Protein AF-A0A968HYS6-F1 (afdb_monomer_lite)

Foldseek 3Di:
DDDDPPDDPDPPPPCVVVVLVVLVVLLCVVVVQQPPHPDCPDPQVVLLVVVVVVDPSLLLLLLLLVLVVVQVVPPPRDHRPVSSVSSVVVSVCCVPVVDDRPDDQVSSCVRRVDRSCVSVVVVCVVDVPPVVPPPDDDD

Radius of gyration: 18.61 Å; chains: 1; bounding box: 41×67×39 Å

Structure (mmCIF, N/CA/C/O backbone):
data_AF-A0A968HYS6-F1
#
_entry.id   AF-A0A968HYS6-F1
#
loop_
_atom_site.group_PDB
_atom_site.id
_atom_site.type_symbol
_atom_site.label_atom_id
_atom_site.label_alt_id
_atom_site.label_comp_id
_atom_site.label_asym_id
_atom_site.label_entity_id
_atom_site.label_seq_id
_atom_site.pdbx_PDB_ins_code
_atom_site.Cartn_x
_atom_site.Cartn_y
_atom_site.Cartn_z
_atom_site.occupancy
_atom_site.B_iso_or_equiv
_atom_site.auth_seq_id
_atom_site.auth_comp_id
_atom_site.auth_asym_id
_atom_site.auth_atom_id
_atom_site.pdbx_PDB_model_num
ATOM 1 N N . MET A 1 1 ? -14.813 -53.932 -24.085 1.00 43.41 1 MET A N 1
ATOM 2 C CA . MET A 1 1 ? -14.598 -52.997 -22.961 1.00 43.41 1 MET A CA 1
ATOM 3 C C . MET A 1 1 ? -13.264 -52.296 -23.169 1.00 43.41 1 MET A C 1
ATOM 5 O O . MET A 1 1 ? -12.240 -52.932 -22.990 1.00 43.41 1 MET A O 1
ATOM 9 N N . MET A 1 2 ? -13.272 -51.027 -23.575 1.00 37.12 2 MET A N 1
ATOM 10 C CA . MET A 1 2 ? -12.153 -50.103 -23.364 1.00 37.12 2 MET A CA 1
ATOM 11 C C . MET A 1 2 ? -12.762 -48.716 -23.158 1.00 37.12 2 MET A C 1
ATOM 13 O O . MET A 1 2 ? -13.291 -48.123 -24.092 1.00 37.12 2 MET A O 1
ATOM 17 N N . LEU A 1 3 ? -12.774 -48.254 -21.909 1.00 42.25 3 LEU A N 1
ATOM 18 C CA . LEU A 1 3 ? -13.131 -46.883 -21.560 1.00 42.25 3 LEU A CA 1
ATOM 19 C C . LEU A 1 3 ? -11.896 -46.023 -21.827 1.00 42.25 3 LEU A C 1
ATOM 21 O O . LEU A 1 3 ? -10.917 -46.096 -21.087 1.00 42.25 3 LEU A O 1
ATOM 25 N N . GLN A 1 4 ? -11.928 -45.239 -22.902 1.00 44.19 4 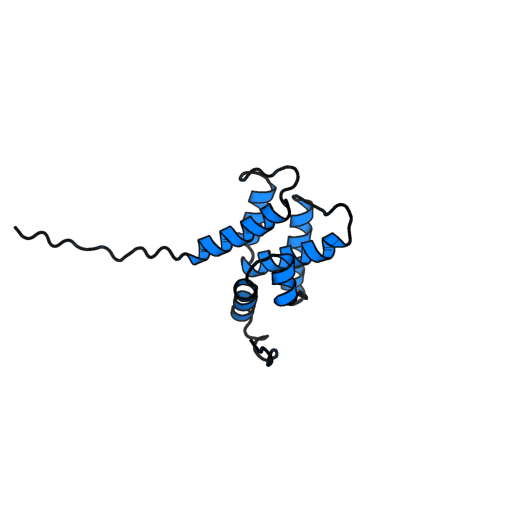GLN A N 1
ATOM 26 C CA . GLN A 1 4 ? -10.987 -44.139 -23.076 1.00 44.19 4 GLN A CA 1
ATOM 27 C C . GLN A 1 4 ? -11.3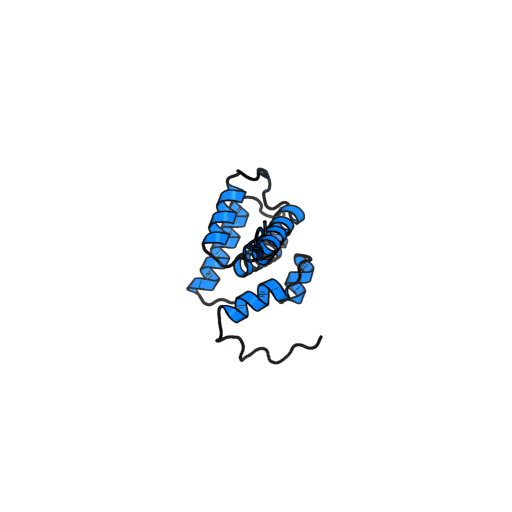61 -43.052 -22.068 1.00 44.19 4 GLN A C 1
ATOM 29 O O . GLN A 1 4 ? -12.370 -42.366 -22.213 1.00 44.19 4 GLN A O 1
ATOM 34 N N . ILE A 1 5 ? -10.562 -42.933 -21.013 1.00 49.09 5 ILE A N 1
ATOM 35 C CA . ILE A 1 5 ? -10.631 -41.815 -20.078 1.00 49.09 5 ILE A CA 1
ATOM 36 C C . ILE A 1 5 ? -10.102 -40.593 -20.836 1.00 49.09 5 ILE A C 1
ATOM 38 O O . ILE A 1 5 ? -8.895 -40.450 -21.025 1.00 49.09 5 ILE A O 1
ATOM 42 N N . GLN A 1 6 ? -11.004 -39.727 -21.306 1.00 47.50 6 GLN A N 1
ATOM 43 C CA . GLN A 1 6 ? -10.638 -38.361 -21.674 1.00 47.50 6 GLN A CA 1
ATOM 44 C C . GLN A 1 6 ? -10.213 -37.639 -20.393 1.00 47.50 6 GLN A C 1
ATOM 46 O O . GLN A 1 6 ? -11.045 -37.244 -19.579 1.00 47.50 6 GLN A O 1
ATOM 51 N N . LEU A 1 7 ? -8.906 -37.493 -20.200 1.00 45.47 7 LEU A N 1
ATOM 52 C CA . LEU A 1 7 ? -8.347 -36.563 -19.229 1.00 45.47 7 LEU A CA 1
ATOM 53 C C . LEU A 1 7 ? -8.607 -35.144 -19.751 1.00 45.47 7 LEU A C 1
ATOM 55 O O . LEU A 1 7 ? -8.025 -34.729 -20.753 1.00 45.47 7 LEU A O 1
ATOM 59 N N . SER A 1 8 ? -9.526 -34.426 -19.104 1.00 48.88 8 SER A N 1
ATOM 60 C CA . SER A 1 8 ? -9.736 -32.989 -19.309 1.00 48.88 8 SER A CA 1
ATOM 61 C C . SER A 1 8 ? -8.422 -32.224 -19.098 1.00 48.88 8 SER A C 1
ATOM 63 O O . SER A 1 8 ? -7.632 -32.620 -18.235 1.00 48.88 8 SER A O 1
ATOM 65 N N . PRO A 1 9 ? -8.166 -31.134 -19.848 1.00 56.09 9 PRO A N 1
ATOM 66 C CA . PRO A 1 9 ? -6.942 -30.362 -19.693 1.00 56.09 9 PRO A CA 1
ATOM 67 C C . PRO A 1 9 ? -6.882 -29.819 -18.266 1.00 56.09 9 PRO A C 1
ATOM 69 O O . PRO A 1 9 ? -7.875 -29.313 -17.741 1.00 56.09 9 PRO A O 1
ATOM 72 N N . SER A 1 10 ? -5.724 -29.979 -17.629 1.00 50.72 10 SER A N 1
ATOM 73 C CA . SER A 1 10 ? -5.458 -29.500 -16.279 1.00 50.72 10 SER A CA 1
ATOM 74 C C . SER A 1 10 ? -5.897 -28.046 -16.148 1.00 50.72 10 SER A C 1
ATOM 76 O O . SER A 1 10 ? -5.363 -27.168 -16.823 1.00 50.72 10 SER A O 1
ATOM 78 N N . MET A 1 11 ? -6.858 -27.793 -15.264 1.00 47.88 11 MET A N 1
ATOM 79 C CA . MET A 1 11 ? -7.175 -26.458 -14.783 1.00 47.88 11 MET A CA 1
ATOM 80 C C . MET A 1 11 ? -5.989 -26.011 -13.921 1.00 47.88 11 MET A C 1
ATOM 82 O O . MET A 1 11 ? -6.000 -26.165 -12.702 1.00 47.88 11 MET A O 1
ATOM 86 N N . THR A 1 12 ? -4.905 -25.566 -14.558 1.00 56.59 12 THR A N 1
ATOM 87 C CA . THR A 1 12 ? -3.822 -24.841 -13.894 1.00 56.59 12 THR A CA 1
ATOM 88 C C . THR A 1 12 ? -4.441 -23.559 -13.368 1.00 56.59 12 THR A C 1
ATOM 90 O O . THR A 1 12 ? -4.639 -22.601 -14.106 1.00 56.59 12 THR A O 1
ATOM 93 N N . ILE A 1 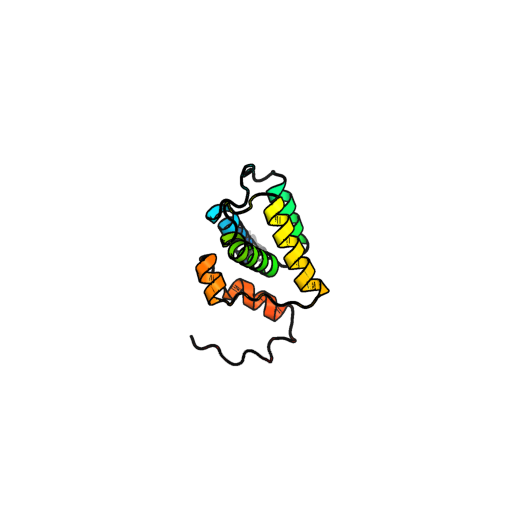13 ? -4.849 -23.584 -12.101 1.00 60.06 13 ILE A N 1
ATOM 94 C CA . ILE A 1 13 ? -5.212 -22.378 -11.370 1.00 60.06 13 ILE A CA 1
ATOM 95 C C . ILE A 1 13 ? -3.924 -21.569 -11.308 1.00 60.06 13 ILE A C 1
ATOM 97 O O . ILE A 1 13 ? -2.996 -21.963 -10.601 1.00 60.06 13 ILE A O 1
ATOM 101 N N . ASP A 1 14 ? -3.847 -20.485 -12.074 1.00 61.97 14 ASP A N 1
ATOM 102 C CA . ASP A 1 14 ? -2.729 -19.559 -11.971 1.00 61.97 14 ASP A CA 1
ATOM 103 C C . ASP A 1 14 ? -2.628 -19.122 -10.502 1.00 61.97 14 ASP A C 1
ATOM 105 O O . ASP A 1 14 ? -3.579 -18.545 -9.970 1.00 61.97 14 ASP A O 1
ATOM 109 N N . PRO A 1 15 ? -1.521 -19.406 -9.791 1.00 71.75 15 PRO A N 1
ATOM 110 C CA . PRO A 1 15 ? -1.401 -19.057 -8.375 1.00 71.75 15 PRO A CA 1
ATOM 111 C C . PRO A 1 15 ? -1.212 -17.546 -8.186 1.00 71.75 15 PRO A C 1
ATOM 113 O O . PRO A 1 15 ? -1.320 -17.023 -7.078 1.00 71.75 15 PRO A O 1
ATOM 116 N N . TRP A 1 16 ? -0.934 -16.834 -9.276 1.00 68.94 16 TRP A N 1
ATOM 117 C CA . TRP A 1 16 ? -0.572 -15.427 -9.290 1.00 68.94 16 TRP A CA 1
ATOM 118 C C . TRP A 1 16 ? -1.625 -14.498 -8.659 1.00 68.94 16 TRP A C 1
ATOM 120 O O . TRP A 1 16 ? -1.264 -13.711 -7.777 1.00 68.94 16 TRP A O 1
ATOM 130 N N . PRO A 1 17 ? -2.933 -14.608 -8.975 1.00 73.44 17 PRO A N 1
ATOM 131 C CA . PRO A 1 17 ? -3.957 -13.793 -8.327 1.00 73.44 17 PRO A CA 1
ATOM 132 C C . PRO A 1 17 ? -4.078 -14.084 -6.826 1.00 73.44 17 PRO A C 1
ATOM 134 O O . PRO A 1 17 ? -4.421 -13.185 -6.059 1.00 73.44 17 PRO A O 1
ATOM 137 N N . LEU A 1 18 ? -3.775 -15.305 -6.380 1.00 78.31 18 LEU A N 1
ATOM 138 C CA . LEU A 1 18 ? -3.812 -15.660 -4.959 1.00 78.31 18 LEU A CA 1
ATOM 139 C C . LEU A 1 18 ? -2.620 -15.058 -4.208 1.00 78.31 18 LEU A C 1
ATOM 141 O O . LEU A 1 18 ? -2.802 -14.488 -3.134 1.00 78.31 18 LEU A O 1
ATOM 145 N N . ILE A 1 19 ? -1.419 -15.113 -4.790 1.00 79.75 19 ILE A N 1
ATOM 146 C CA . ILE A 1 19 ? -0.201 -14.542 -4.195 1.00 79.75 19 ILE A CA 1
ATOM 147 C C . ILE A 1 19 ? -0.358 -13.032 -3.988 1.00 79.75 19 ILE A C 1
ATOM 149 O O . ILE A 1 19 ? -0.125 -12.532 -2.888 1.00 79.75 19 ILE A O 1
ATOM 153 N N . LEU A 1 20 ? -0.822 -12.306 -5.009 1.00 75.75 20 LEU A N 1
ATOM 154 C CA . LEU A 1 20 ? -1.030 -10.857 -4.906 1.00 75.75 20 LEU A CA 1
ATOM 155 C C . LEU A 1 20 ? -2.102 -10.493 -3.868 1.00 75.75 20 LEU A C 1
ATOM 157 O O . LEU A 1 20 ? -1.985 -9.495 -3.163 1.00 75.75 20 LEU A O 1
ATOM 161 N N . GLN A 1 21 ? -3.147 -11.312 -3.735 1.00 82.50 21 GLN A N 1
ATOM 162 C CA . GLN A 1 21 ? -4.164 -11.097 -2.704 1.00 82.50 21 GLN A CA 1
ATOM 163 C C . GLN A 1 21 ? -3.592 -11.289 -1.292 1.00 82.50 21 GLN A C 1
ATOM 165 O O . GLN A 1 21 ? -3.900 -10.507 -0.391 1.00 82.50 21 GLN A O 1
ATOM 170 N N . GLN A 1 22 ? -2.744 -12.302 -1.097 1.00 86.75 22 GLN A N 1
ATOM 171 C CA . GLN A 1 22 ? -2.100 -12.566 0.192 1.00 86.75 22 GLN A CA 1
ATOM 172 C C . GLN A 1 22 ? -1.122 -11.462 0.595 1.00 86.75 22 GLN A C 1
ATOM 174 O O . GLN A 1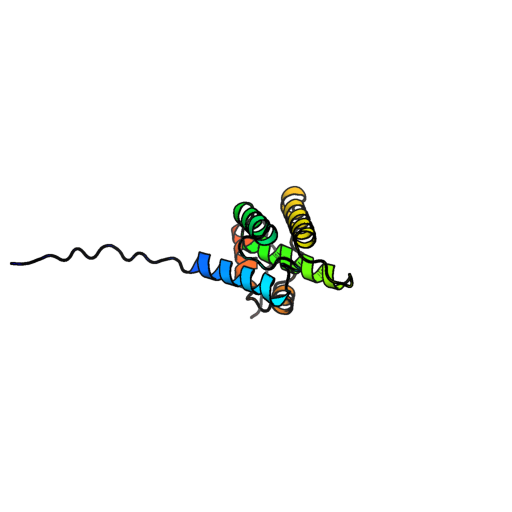 22 ? -1.076 -11.085 1.761 1.00 86.75 22 GLN A O 1
ATOM 179 N N . ARG A 1 23 ? -0.388 -10.890 -0.362 1.00 90.56 23 ARG A N 1
ATOM 180 C CA . ARG A 1 23 ? 0.519 -9.757 -0.117 1.00 90.56 23 ARG A CA 1
ATOM 181 C C . ARG A 1 23 ? -0.221 -8.527 0.397 1.00 90.56 23 ARG A C 1
ATOM 183 O O . ARG A 1 23 ? 0.148 -7.957 1.421 1.00 90.56 23 ARG A O 1
ATOM 190 N N . LEU A 1 24 ? -1.320 -8.167 -0.260 1.00 87.44 24 LEU A N 1
ATOM 191 C CA . LEU A 1 24 ? -2.151 -7.051 0.178 1.00 87.44 24 LEU A CA 1
ATOM 192 C C . LEU A 1 24 ? -2.774 -7.316 1.554 1.00 87.44 24 LEU A C 1
ATOM 194 O O . LEU A 1 24 ? -2.824 -6.425 2.403 1.00 87.44 24 LEU A O 1
ATOM 198 N N . ARG A 1 25 ? -3.214 -8.556 1.798 1.00 88.94 25 ARG A N 1
ATOM 199 C CA . ARG A 1 25 ? -3.717 -8.966 3.110 1.00 88.94 25 ARG A CA 1
ATOM 200 C C . ARG A 1 25 ? -2.644 -8.826 4.189 1.00 88.94 25 ARG A C 1
ATOM 202 O O . ARG A 1 25 ? -2.931 -8.264 5.241 1.00 88.94 25 ARG A O 1
ATOM 209 N N . HIS A 1 26 ? -1.421 -9.266 3.899 1.00 90.75 26 HIS A N 1
ATOM 210 C CA . HIS A 1 26 ? -0.279 -9.128 4.795 1.00 90.75 26 HIS A CA 1
ATOM 211 C C . HIS A 1 26 ? -0.027 -7.663 5.170 1.00 90.75 26 HIS A C 1
ATOM 213 O O . HIS A 1 26 ? 0.108 -7.366 6.350 1.00 90.75 26 HIS A O 1
ATOM 219 N N . LEU A 1 27 ? -0.051 -6.730 4.211 1.00 90.06 27 LEU A N 1
ATOM 220 C CA . LEU A 1 27 ? 0.087 -5.295 4.504 1.00 90.06 27 LEU A CA 1
ATOM 221 C C . LEU A 1 27 ? -0.995 -4.784 5.459 1.00 90.06 27 LEU A C 1
ATOM 223 O O . LEU A 1 27 ? -0.698 -4.087 6.431 1.00 90.06 27 LEU A O 1
ATOM 227 N N . VAL A 1 28 ? -2.253 -5.135 5.185 1.00 89.81 28 VAL A N 1
ATOM 228 C CA . VAL A 1 28 ? -3.394 -4.716 6.008 1.00 89.81 28 VAL A CA 1
ATOM 229 C C . VAL A 1 28 ? -3.275 -5.248 7.433 1.00 89.81 28 VAL A C 1
ATOM 231 O O . VAL A 1 28 ? -3.537 -4.499 8.377 1.00 89.81 28 VAL A O 1
ATOM 234 N N . ASP A 1 29 ? -2.872 -6.507 7.588 1.00 90.44 29 ASP A N 1
ATOM 235 C CA . ASP A 1 29 ? -2.768 -7.170 8.887 1.00 90.44 29 ASP A CA 1
ATOM 236 C C . ASP A 1 29 ? -1.535 -6.697 9.677 1.00 90.44 29 ASP A C 1
ATOM 238 O O . ASP A 1 29 ? -1.679 -6.308 10.837 1.00 90.44 29 ASP A O 1
ATOM 242 N N . SER A 1 30 ? -0.352 -6.634 9.051 1.00 90.62 30 SER A N 1
ATOM 243 C CA . SER A 1 30 ? 0.912 -6.223 9.691 1.00 90.62 30 SER A CA 1
ATOM 244 C C . SER A 1 30 ? 0.847 -4.815 10.280 1.00 90.62 30 SER A C 1
ATOM 246 O O . SER A 1 30 ? 1.393 -4.556 11.351 1.00 90.62 30 SER A O 1
ATOM 248 N N . TYR A 1 31 ? 0.130 -3.912 9.611 1.00 89.12 31 TYR A N 1
ATOM 249 C CA . TYR A 1 31 ? -0.032 -2.524 10.046 1.00 89.12 31 TYR A CA 1
ATOM 250 C C . TYR A 1 31 ? -1.381 -2.242 10.716 1.00 89.12 31 TYR A C 1
ATOM 252 O O . TYR A 1 31 ? -1.657 -1.103 11.105 1.00 89.12 31 TYR A O 1
ATOM 260 N N . ALA A 1 32 ? -2.229 -3.266 10.872 1.00 90.00 32 ALA A N 1
ATOM 261 C CA . ALA A 1 32 ? -3.591 -3.145 11.388 1.00 90.00 32 ALA A CA 1
ATOM 262 C C . ALA A 1 32 ? -4.370 -1.986 10.724 1.00 90.00 32 ALA A C 1
ATOM 264 O O . ALA A 1 32 ? -5.062 -1.208 11.397 1.00 90.00 32 ALA A O 1
ATOM 265 N N . LEU A 1 33 ? -4.249 -1.874 9.394 1.00 89.94 33 LEU A N 1
ATOM 266 C CA . LEU A 1 33 ? -4.778 -0.762 8.592 1.00 89.94 33 LEU A CA 1
ATOM 267 C C . LEU A 1 33 ? -6.300 -0.683 8.624 1.00 89.94 33 LEU A C 1
ATOM 269 O O . LEU A 1 33 ? -6.851 0.409 8.540 1.00 89.94 33 LEU A O 1
ATOM 273 N N . ALA A 1 34 ? -6.987 -1.811 8.808 1.00 86.75 34 ALA A N 1
ATOM 274 C CA . ALA A 1 34 ? -8.441 -1.836 8.952 1.00 86.75 34 ALA A CA 1
ATOM 275 C C . ALA A 1 34 ? -8.930 -1.129 10.239 1.00 86.75 34 ALA A C 1
ATOM 277 O O . ALA A 1 34 ? -10.105 -0.772 10.360 1.00 86.75 34 ALA A O 1
ATOM 278 N N . GLY A 1 35 ? -8.027 -0.868 11.193 1.00 86.69 35 GLY A N 1
ATOM 279 C CA . GLY A 1 35 ? -8.313 -0.097 12.397 1.00 86.69 35 GLY A CA 1
ATOM 280 C C . GLY A 1 35 ? -9.423 -0.722 13.242 1.00 86.69 35 GLY A C 1
ATOM 281 O O . GLY A 1 35 ? -9.310 -1.859 13.691 1.00 86.69 35 GLY A O 1
ATOM 282 N N . LYS A 1 36 ? -10.492 0.047 13.485 1.00 80.38 36 LYS A N 1
ATOM 283 C CA . LYS A 1 36 ? -11.613 -0.352 14.354 1.00 80.38 36 LYS A CA 1
ATOM 284 C C . LYS A 1 36 ? -12.608 -1.311 13.693 1.00 80.38 36 LYS A C 1
ATOM 286 O O . LYS A 1 36 ? -13.448 -1.855 14.403 1.00 80.38 36 LYS A O 1
ATOM 291 N N . ASP A 1 37 ? -12.527 -1.519 12.379 1.00 71.94 37 ASP A N 1
ATOM 292 C CA . ASP A 1 37 ? -13.418 -2.439 11.665 1.00 71.94 37 ASP A CA 1
ATOM 293 C C . ASP A 1 37 ? -12.625 -3.459 10.831 1.00 71.94 37 ASP A C 1
ATOM 295 O O . ASP A 1 37 ? -12.541 -3.352 9.608 1.00 71.94 37 ASP A O 1
ATOM 299 N N . PRO A 1 38 ? -12.011 -4.461 11.488 1.00 74.69 38 PRO A N 1
ATOM 300 C CA . PRO A 1 38 ? -11.208 -5.488 10.826 1.00 74.69 38 PRO A CA 1
ATOM 301 C C . PRO A 1 38 ? -12.047 -6.544 10.093 1.00 74.69 38 PRO A C 1
ATOM 303 O O . PRO A 1 38 ? -11.497 -7.533 9.599 1.00 74.69 38 PRO A O 1
ATOM 306 N N . LYS A 1 39 ? -13.377 -6.393 10.052 1.00 79.38 39 LYS A N 1
ATOM 307 C CA . LYS A 1 39 ? -14.257 -7.401 9.463 1.00 79.38 39 LYS A CA 1
ATOM 308 C C . LYS A 1 39 ? -13.999 -7.508 7.958 1.00 79.38 39 LYS A C 1
ATOM 310 O O . LYS A 1 39 ? -13.961 -6.485 7.278 1.00 79.38 39 LYS A O 1
ATOM 315 N N . PRO A 1 40 ? -13.917 -8.731 7.406 1.00 70.62 40 PRO A N 1
ATOM 316 C CA . PRO A 1 40 ? -13.684 -8.937 5.975 1.00 70.62 40 PRO A CA 1
ATOM 317 C C . PRO A 1 40 ? -14.827 -8.407 5.097 1.00 70.62 40 PRO A C 1
ATOM 319 O O . PRO A 1 40 ? -14.620 -8.132 3.924 1.00 70.62 40 PRO A O 1
ATOM 322 N N . THR A 1 41 ? -16.0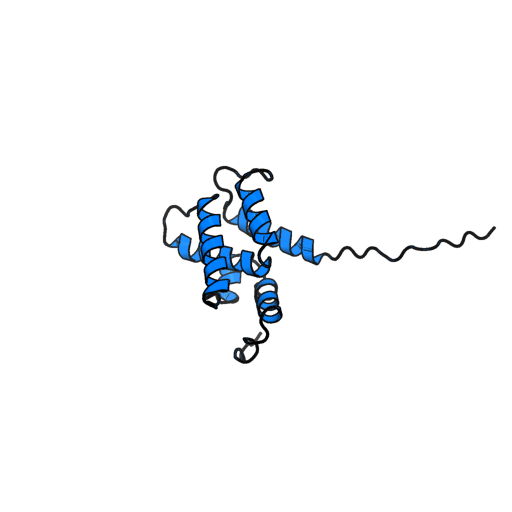23 -8.234 5.663 1.00 76.81 41 THR A N 1
ATOM 323 C CA . THR A 1 41 ? -17.194 -7.635 5.004 1.00 76.81 41 THR A CA 1
ATOM 324 C C . THR A 1 41 ? -17.423 -6.181 5.429 1.00 76.81 41 THR A C 1
ATOM 326 O O . THR A 1 41 ? -18.526 -5.657 5.284 1.00 76.81 41 THR A O 1
ATOM 329 N N . GLY A 1 42 ? -16.421 -5.550 6.043 1.00 83.56 42 GLY A N 1
ATOM 330 C CA . GLY A 1 42 ? -16.490 -4.168 6.494 1.00 83.56 42 GLY A CA 1
ATOM 331 C C . GLY A 1 42 ? -16.337 -3.165 5.342 1.00 83.56 42 GLY A C 1
ATOM 332 O O . GLY A 1 42 ? -15.891 -3.516 4.243 1.00 83.56 42 GLY A O 1
ATOM 333 N N . PRO A 1 43 ? -16.637 -1.881 5.593 1.00 87.25 43 PRO A N 1
ATOM 334 C CA . PRO A 1 43 ? -16.509 -0.821 4.601 1.00 87.25 43 PRO A CA 1
ATOM 335 C C . PRO A 1 43 ? -15.053 -0.635 4.146 1.00 87.25 43 PRO A C 1
ATOM 337 O O . PRO A 1 43 ? -14.816 -0.269 2.998 1.00 87.25 43 PRO A O 1
ATOM 340 N N . PHE A 1 44 ? -14.074 -0.933 5.012 1.00 89.50 44 PHE A N 1
ATOM 341 C CA . PHE A 1 44 ? -12.653 -0.923 4.655 1.00 89.50 44 PHE A CA 1
ATOM 342 C C . PHE A 1 44 ? -12.336 -1.960 3.573 1.00 89.50 44 PHE A C 1
ATOM 344 O O . PHE A 1 44 ? -11.787 -1.608 2.532 1.00 89.50 44 PHE A O 1
ATOM 351 N N . SER A 1 45 ? -12.716 -3.222 3.790 1.00 86.88 45 SER A N 1
ATOM 352 C CA . SER A 1 45 ? -12.463 -4.307 2.838 1.00 86.88 45 SER A CA 1
ATOM 353 C C . SER A 1 45 ? -13.148 -4.058 1.499 1.00 86.88 45 SER A C 1
ATOM 355 O O . SER A 1 45 ? -12.499 -4.185 0.465 1.00 86.88 45 SER A O 1
ATOM 357 N N . HIS A 1 46 ? -14.402 -3.595 1.512 1.00 89.50 46 HIS A N 1
ATOM 358 C CA . HIS A 1 46 ? -15.121 -3.236 0.287 1.00 89.50 46 HIS A CA 1
ATOM 359 C C . HIS A 1 46 ? -14.441 -2.082 -0.471 1.00 89.50 46 HIS A C 1
ATOM 361 O O . HIS A 1 46 ? -14.339 -2.097 -1.698 1.00 89.50 46 HIS A O 1
ATOM 367 N N . ARG A 1 47 ? -13.938 -1.063 0.242 1.00 90.31 47 ARG A N 1
ATOM 368 C CA . ARG A 1 47 ? -13.232 0.056 -0.398 1.00 90.31 47 ARG A CA 1
ATOM 369 C C . ARG A 1 47 ? -11.883 -0.370 -0.971 1.00 90.31 47 ARG A C 1
ATOM 371 O O . ARG A 1 47 ? -11.542 0.058 -2.070 1.00 90.31 47 ARG A O 1
ATOM 378 N N . LEU A 1 48 ? -11.142 -1.213 -0.259 1.00 89.88 48 LEU A N 1
ATOM 379 C CA . LEU A 1 48 ? -9.874 -1.760 -0.734 1.00 89.88 48 LEU A CA 1
ATOM 380 C C . LEU A 1 48 ? -10.073 -2.635 -1.977 1.00 89.88 48 LEU A C 1
ATOM 382 O O . LEU A 1 48 ? -9.328 -2.501 -2.942 1.00 89.88 48 LEU A O 1
ATOM 386 N N . GLU A 1 49 ? -11.105 -3.476 -1.984 1.00 90.62 49 GLU A N 1
ATOM 387 C CA . GLU A 1 49 ? -11.475 -4.282 -3.148 1.00 90.62 49 GLU A CA 1
ATOM 388 C C . GLU A 1 49 ? -11.830 -3.399 -4.351 1.00 90.62 49 GLU A C 1
ATOM 390 O O . GLU A 1 49 ? -11.342 -3.630 -5.454 1.00 90.62 49 GLU A O 1
ATOM 395 N N . HIS A 1 50 ? -12.588 -2.321 -4.136 1.00 90.75 50 HIS A N 1
ATOM 396 C CA . HIS A 1 50 ? -12.870 -1.350 -5.191 1.00 90.75 50 HIS A CA 1
ATOM 397 C C . HIS A 1 50 ? -11.591 -0.705 -5.755 1.00 90.75 50 HIS A C 1
ATOM 399 O O . HIS A 1 50 ? -11.493 -0.501 -6.963 1.00 90.75 50 HIS A O 1
ATOM 405 N N . LEU A 1 51 ? -10.602 -0.383 -4.911 1.00 91.44 51 LEU A N 1
ATOM 406 C CA . LEU A 1 51 ? -9.314 0.147 -5.375 1.00 91.44 51 LEU A CA 1
ATOM 407 C C . LEU A 1 51 ? -8.550 -0.888 -6.208 1.00 91.44 51 LEU A C 1
ATOM 409 O O . LEU A 1 51 ? -8.069 -0.559 -7.285 1.00 91.44 51 LEU A O 1
ATOM 413 N N . VAL A 1 52 ? -8.501 -2.139 -5.759 1.00 90.44 52 VAL A N 1
ATOM 414 C CA . VAL A 1 52 ? -7.844 -3.246 -6.476 1.00 90.44 52 VAL A CA 1
ATOM 415 C C . VAL A 1 52 ? -8.541 -3.604 -7.794 1.00 90.44 52 VAL A C 1
ATOM 417 O O . VAL A 1 52 ? -7.899 -4.114 -8.707 1.00 90.44 52 VAL A O 1
ATOM 420 N N . ASN A 1 53 ? -9.843 -3.347 -7.909 1.00 89.56 53 ASN A N 1
ATOM 421 C CA . ASN A 1 53 ? -10.585 -3.549 -9.154 1.00 89.56 53 ASN A CA 1
ATOM 422 C C . ASN A 1 53 ? -10.407 -2.390 -10.146 1.00 89.56 53 ASN A C 1
ATOM 424 O O . ASN A 1 53 ? -10.636 -2.574 -11.338 1.00 89.56 53 ASN A O 1
ATOM 428 N N . HIS A 1 54 ? -10.033 -1.200 -9.667 1.00 90.00 54 HIS A N 1
ATOM 429 C CA . HIS A 1 54 ? -9.858 -0.009 -10.502 1.00 90.00 54 HIS A CA 1
ATOM 430 C C . HIS A 1 54 ? -8.396 0.244 -10.896 1.00 90.00 54 HIS A C 1
ATOM 432 O O . HIS A 1 54 ? -8.132 0.762 -11.978 1.00 90.00 54 HIS A O 1
ATOM 438 N N . TYR A 1 55 ? -7.452 -0.125 -10.031 1.00 88.44 55 TYR A N 1
ATOM 439 C CA . TYR A 1 55 ? -6.012 0.039 -10.222 1.00 88.44 55 TYR A CA 1
ATOM 440 C C . TYR A 1 55 ? -5.315 -1.319 -10.188 1.00 88.44 55 TYR A C 1
ATOM 442 O O . TYR A 1 55 ? -5.810 -2.264 -9.571 1.00 88.44 55 TYR A O 1
ATOM 450 N N . SER A 1 56 ? -4.130 -1.423 -10.793 1.00 86.50 56 SER A N 1
ATOM 451 C CA . SER A 1 56 ? -3.347 -2.651 -10.682 1.00 86.50 56 SER A CA 1
ATOM 452 C C . SER A 1 56 ? -2.958 -2.905 -9.222 1.00 86.50 56 SER A C 1
ATOM 454 O O . SER A 1 56 ? -2.674 -1.987 -8.449 1.00 86.50 56 SER A O 1
ATOM 456 N N . ARG A 1 57 ? -2.955 -4.176 -8.806 1.00 86.44 57 ARG A N 1
ATOM 457 C CA . ARG A 1 57 ? -2.625 -4.554 -7.418 1.00 86.44 57 ARG A CA 1
ATOM 458 C C . ARG A 1 57 ? -1.253 -4.044 -6.994 1.00 86.44 57 ARG A C 1
ATOM 460 O O . ARG A 1 57 ? -1.098 -3.605 -5.863 1.00 86.44 57 ARG A O 1
ATOM 467 N N . ALA A 1 58 ? -0.299 -4.056 -7.919 1.00 85.31 58 ALA A N 1
ATOM 468 C CA . ALA A 1 58 ? 1.031 -3.507 -7.718 1.00 85.31 58 ALA A CA 1
ATOM 469 C C . ALA A 1 58 ? 0.999 -2.006 -7.385 1.00 85.31 58 ALA A C 1
ATOM 471 O O . ALA A 1 58 ? 1.632 -1.589 -6.416 1.00 85.31 58 ALA A O 1
ATOM 472 N N . MET A 1 59 ? 0.213 -1.209 -8.122 1.00 88.12 59 MET A N 1
ATOM 473 C CA . MET A 1 59 ? 0.009 0.207 -7.800 1.00 88.12 59 MET A CA 1
ATOM 474 C C . MET A 1 59 ? -0.600 0.381 -6.409 1.00 88.12 59 MET A C 1
ATOM 476 O O . MET A 1 59 ? -0.143 1.227 -5.647 1.00 88.12 59 MET A O 1
ATOM 480 N N . VAL A 1 60 ? -1.603 -0.426 -6.052 1.00 91.38 60 VAL A N 1
ATOM 481 C CA . VAL A 1 60 ? -2.244 -0.342 -4.730 1.00 91.38 60 VAL A CA 1
ATOM 482 C C . VAL A 1 60 ? -1.263 -0.698 -3.606 1.00 91.38 60 VAL A C 1
ATOM 484 O O . VAL A 1 60 ? -1.211 0.019 -2.610 1.00 91.38 60 VAL A O 1
ATOM 487 N N . GLU A 1 61 ? -0.459 -1.757 -3.758 1.00 91.19 61 GLU A N 1
ATOM 488 C CA . GLU A 1 61 ? 0.582 -2.132 -2.785 1.00 91.19 61 GLU A CA 1
ATOM 489 C C . GLU A 1 61 ? 1.586 -0.993 -2.563 1.00 91.19 61 GLU A C 1
ATOM 491 O O . GLU A 1 61 ? 1.897 -0.652 -1.420 1.00 91.19 61 GLU A O 1
ATOM 496 N N . LEU A 1 62 ? 2.064 -0.378 -3.647 1.00 90.88 62 LEU A N 1
ATOM 497 C CA . LEU A 1 62 ? 3.019 0.728 -3.576 1.00 90.88 62 LEU A CA 1
ATOM 498 C C . LEU A 1 62 ? 2.399 1.974 -2.958 1.00 90.88 62 LEU A C 1
ATOM 500 O O . LEU A 1 62 ? 3.009 2.591 -2.089 1.00 90.88 62 LEU A O 1
ATOM 504 N N . ALA A 1 63 ? 1.171 2.312 -3.349 1.00 92.25 63 ALA A N 1
ATOM 505 C CA . ALA A 1 63 ? 0.468 3.452 -2.785 1.00 92.25 63 ALA A CA 1
ATOM 506 C C . ALA A 1 63 ? 0.250 3.274 -1.277 1.00 92.25 63 ALA A C 1
ATOM 508 O O . ALA A 1 63 ? 0.448 4.226 -0.530 1.00 92.25 63 ALA A O 1
ATOM 509 N N . ILE A 1 64 ? -0.081 2.061 -0.812 1.00 93.31 64 ILE A N 1
ATOM 510 C CA . ILE A 1 64 ? -0.171 1.738 0.622 1.00 93.31 64 ILE A CA 1
ATOM 511 C C . ILE A 1 64 ? 1.177 1.925 1.318 1.00 93.31 64 ILE A C 1
ATOM 513 O O . ILE A 1 64 ? 1.215 2.522 2.394 1.00 93.31 64 ILE A O 1
ATOM 517 N N . ALA A 1 65 ? 2.268 1.430 0.731 1.00 92.44 65 ALA A N 1
ATOM 518 C CA . ALA A 1 65 ? 3.600 1.570 1.310 1.00 92.44 65 ALA A CA 1
ATOM 519 C C . ALA A 1 65 ? 4.035 3.042 1.416 1.00 92.44 65 ALA A C 1
ATOM 521 O O . ALA A 1 65 ? 4.585 3.440 2.443 1.00 92.44 65 ALA A O 1
ATOM 522 N N . GLU A 1 66 ? 3.738 3.871 0.411 1.00 91.38 66 GLU A N 1
ATOM 523 C CA . GLU A 1 66 ? 4.001 5.315 0.479 1.00 91.38 66 GLU A CA 1
ATOM 524 C C . GLU A 1 66 ? 3.121 6.006 1.519 1.00 91.38 66 GLU A C 1
ATOM 526 O O . GLU A 1 66 ? 3.630 6.792 2.316 1.00 91.38 66 GLU A O 1
ATOM 531 N N . THR A 1 67 ? 1.827 5.664 1.594 1.00 92.31 67 THR A N 1
ATOM 532 C CA . THR A 1 67 ? 0.943 6.203 2.642 1.00 92.31 67 THR A CA 1
ATOM 533 C C . THR A 1 67 ? 1.452 5.849 4.034 1.00 92.31 67 THR A C 1
ATOM 535 O O . THR A 1 67 ? 1.392 6.677 4.936 1.00 92.31 67 THR A O 1
ATOM 538 N N . LEU A 1 68 ? 1.956 4.627 4.226 1.00 91.75 68 LEU A N 1
ATOM 539 C CA . LEU A 1 68 ? 2.553 4.204 5.491 1.00 91.75 68 LEU A CA 1
ATOM 540 C C . LEU A 1 68 ? 3.781 5.043 5.843 1.00 91.75 68 LEU A C 1
ATOM 542 O O . LEU A 1 68 ? 3.888 5.506 6.976 1.00 91.75 68 LEU A O 1
ATOM 546 N N . LEU A 1 69 ? 4.675 5.256 4.876 1.00 89.88 69 LEU A N 1
ATOM 547 C CA . LEU A 1 69 ? 5.895 6.032 5.076 1.00 89.88 69 LEU A CA 1
ATOM 548 C C . LEU A 1 69 ? 5.598 7.491 5.448 1.00 89.88 69 LEU A C 1
ATOM 550 O O . LEU A 1 69 ? 6.227 8.029 6.358 1.00 89.88 69 LEU A O 1
ATOM 554 N N . GLU A 1 70 ? 4.639 8.128 4.775 1.00 87.75 70 GLU A N 1
ATOM 555 C CA . GLU A 1 70 ? 4.208 9.487 5.130 1.00 87.75 70 GLU A CA 1
ATOM 556 C C . GLU A 1 70 ? 3.485 9.511 6.480 1.00 87.75 70 GLU A C 1
ATOM 558 O O . GLU A 1 70 ? 3.779 10.346 7.335 1.00 87.75 70 GLU A O 1
ATOM 563 N N . GLY A 1 71 ? 2.604 8.538 6.713 1.00 84.38 71 GLY A N 1
ATOM 564 C CA . GLY A 1 71 ? 1.842 8.410 7.949 1.00 84.38 71 GLY A CA 1
ATOM 565 C C . GLY A 1 71 ? 2.700 8.144 9.188 1.00 84.38 71 GLY A C 1
ATOM 566 O O . GLY A 1 71 ? 2.241 8.396 10.295 1.00 84.38 71 GLY A O 1
ATOM 567 N N . TRP A 1 72 ? 3.948 7.684 9.052 1.00 84.81 72 TRP A N 1
ATOM 568 C CA . TRP A 1 72 ? 4.880 7.575 10.183 1.00 84.81 72 TRP A CA 1
ATOM 569 C C . TRP A 1 72 ? 5.317 8.928 10.754 1.00 84.81 72 TRP A C 1
ATOM 571 O O . TRP A 1 72 ? 5.786 8.976 11.891 1.00 84.81 72 TRP A O 1
ATOM 581 N N . GLN A 1 73 ? 5.150 10.019 10.004 1.00 81.75 73 GLN A N 1
ATOM 582 C CA . GLN A 1 73 ? 5.407 11.372 10.504 1.00 81.75 73 GLN A CA 1
ATOM 583 C C . GLN A 1 73 ? 4.240 11.905 11.354 1.00 81.75 73 GLN A C 1
ATOM 585 O O . GLN A 1 73 ? 4.427 12.846 12.126 1.00 81.75 73 GLN A O 1
ATOM 590 N N . GLU A 1 74 ? 3.058 11.284 11.267 1.00 78.81 74 GLU A N 1
ATOM 591 C CA . GLU A 1 74 ? 1.856 11.666 12.008 1.00 78.81 74 GLU A CA 1
ATOM 592 C C . GLU A 1 74 ? 1.524 10.633 13.097 1.00 78.81 74 GLU A C 1
ATOM 594 O O . GLU A 1 74 ? 1.218 9.471 12.829 1.00 78.81 74 GLU A O 1
ATOM 599 N N . VAL A 1 75 ? 1.560 11.052 14.367 1.00 78.12 75 VAL A N 1
ATOM 600 C CA . VAL A 1 75 ? 1.227 10.181 15.505 1.00 78.12 75 VAL A CA 1
ATOM 601 C C . VAL A 1 75 ? -0.104 10.626 16.126 1.00 78.12 75 VAL A C 1
ATOM 603 O O . VAL A 1 75 ? -0.194 11.766 16.584 1.00 78.12 75 VAL A O 1
ATOM 606 N N . PRO A 1 76 ? -1.124 9.747 16.223 1.00 81.56 76 PRO A N 1
ATOM 607 C CA . PRO A 1 76 ? -1.129 8.332 15.838 1.00 81.56 76 PRO A CA 1
ATOM 608 C C . PRO A 1 76 ? -1.338 8.107 14.330 1.00 81.56 76 PRO A C 1
ATOM 610 O O . PRO A 1 76 ? -2.102 8.831 13.699 1.00 81.56 76 PRO A O 1
ATOM 613 N N . LEU A 1 77 ? -0.752 7.024 13.797 1.00 85.81 77 LEU A N 1
ATOM 614 C CA . LEU A 1 77 ? -0.940 6.596 12.406 1.00 85.81 77 LEU A CA 1
ATOM 615 C C . LEU A 1 77 ? -2.433 6.505 12.056 1.00 85.81 77 LEU A C 1
ATOM 617 O O . LEU A 1 77 ? -3.202 5.814 12.738 1.00 85.81 77 LEU A O 1
ATOM 621 N N . VAL A 1 78 ? -2.820 7.156 10.961 1.00 88.31 78 VAL A N 1
ATOM 622 C CA . VAL A 1 78 ? -4.183 7.127 10.424 1.00 88.31 78 VAL A CA 1
ATOM 623 C C . VAL A 1 78 ? -4.536 5.714 9.948 1.00 88.31 78 VAL A C 1
ATOM 625 O O . VAL A 1 78 ? -3.752 5.043 9.284 1.00 88.31 78 VAL A O 1
ATOM 628 N N . ARG A 1 79 ? -5.737 5.235 10.296 1.00 89.44 79 ARG A N 1
ATOM 629 C CA . ARG A 1 79 ? -6.224 3.881 9.971 1.00 89.44 79 ARG A CA 1
ATOM 630 C C . ARG A 1 79 ? -7.669 3.914 9.491 1.00 89.44 79 ARG A C 1
ATOM 632 O O . ARG A 1 79 ? -8.400 4.867 9.750 1.00 89.44 79 ARG A O 1
ATOM 639 N N . GLY A 1 80 ? -8.107 2.829 8.866 1.00 90.44 80 GLY A N 1
ATOM 640 C CA . GLY A 1 80 ? -9.467 2.638 8.380 1.00 90.44 80 GLY A CA 1
ATOM 641 C C . GLY A 1 80 ? -9.715 3.368 7.061 1.00 90.44 80 GLY A C 1
ATOM 642 O O . GLY A 1 80 ? -8.824 3.502 6.226 1.00 90.44 80 GLY A O 1
ATOM 643 N N . LEU A 1 81 ? -10.946 3.838 6.861 1.00 90.62 81 LEU A N 1
ATOM 644 C CA . LEU A 1 81 ? -11.331 4.548 5.637 1.00 90.62 81 LEU A CA 1
ATOM 645 C C . LEU A 1 81 ? -10.490 5.805 5.347 1.00 90.62 81 LEU A C 1
ATOM 647 O O . LEU A 1 81 ? -10.125 5.971 4.187 1.00 90.62 81 LEU A O 1
ATOM 651 N N . PRO A 1 82 ? -10.119 6.646 6.337 1.00 91.12 82 PRO A N 1
ATOM 652 C CA . PRO A 1 82 ? -9.268 7.809 6.079 1.00 91.12 82 PRO A CA 1
ATOM 653 C C . PRO A 1 82 ? -7.907 7.442 5.473 1.00 91.12 82 PRO A C 1
ATOM 655 O O . PRO A 1 82 ? -7.426 8.137 4.586 1.00 91.12 82 PRO A O 1
ATOM 658 N N . PHE A 1 83 ? -7.326 6.310 5.886 1.00 92.75 83 PHE A N 1
ATOM 659 C CA . PHE A 1 83 ? -6.089 5.800 5.292 1.00 92.75 83 PHE A CA 1
ATOM 660 C C . PHE A 1 83 ? -6.295 5.420 3.817 1.00 92.75 83 PHE A C 1
ATOM 662 O O . PHE A 1 83 ? -5.494 5.784 2.961 1.00 92.75 83 PHE A O 1
ATOM 669 N N . LEU A 1 84 ? -7.397 4.734 3.488 1.00 93.19 84 LEU A N 1
ATOM 670 C CA . LEU A 1 84 ? -7.708 4.385 2.095 1.00 93.19 84 LEU A CA 1
ATOM 671 C C . LEU A 1 84 ? -8.023 5.607 1.225 1.00 93.19 84 LEU A C 1
ATOM 673 O O . LEU A 1 84 ? -7.759 5.561 0.026 1.00 93.19 84 LEU A O 1
ATOM 677 N N . SER A 1 85 ? -8.554 6.689 1.800 1.00 93.25 85 SER A N 1
ATOM 678 C CA . SER A 1 85 ? -8.717 7.956 1.080 1.00 93.25 85 SER A CA 1
ATOM 679 C C . SER A 1 85 ? -7.364 8.522 0.647 1.00 93.25 85 SER A C 1
ATOM 681 O O . SER A 1 85 ? -7.203 8.836 -0.526 1.00 93.25 85 SER A O 1
ATOM 683 N N . GLN A 1 86 ? -6.366 8.538 1.539 1.00 93.50 86 GLN A N 1
ATOM 684 C CA . GLN A 1 86 ? -5.005 8.978 1.198 1.00 93.50 86 GLN A CA 1
ATOM 685 C C . GLN A 1 86 ? -4.355 8.074 0.138 1.00 93.50 86 GLN A C 1
ATOM 687 O O . GLN A 1 86 ? -3.733 8.560 -0.804 1.00 93.50 86 GLN A O 1
ATOM 692 N N . VAL A 1 87 ? -4.538 6.750 0.248 1.00 94.12 87 VAL A N 1
ATOM 693 C CA . VAL A 1 87 ? -4.085 5.794 -0.782 1.00 94.12 87 VAL A CA 1
ATOM 694 C C . VAL A 1 87 ? -4.713 6.125 -2.137 1.00 94.12 87 VAL A C 1
ATOM 696 O O . VAL A 1 87 ? -4.021 6.151 -3.152 1.00 94.12 87 VAL A O 1
ATOM 699 N N . GLN A 1 88 ? -6.019 6.391 -2.168 1.00 93.81 88 GLN A N 1
ATOM 700 C CA . GLN A 1 88 ? -6.721 6.722 -3.402 1.00 93.81 88 GLN A CA 1
ATOM 701 C C . GLN A 1 88 ? -6.258 8.052 -4.000 1.00 93.81 88 GLN A C 1
ATOM 703 O O . GLN A 1 88 ? -6.054 8.114 -5.208 1.00 93.81 88 GLN A O 1
ATOM 708 N N . GLU A 1 89 ? -6.106 9.097 -3.188 1.00 92.12 89 GLU A N 1
ATOM 709 C CA . GLU A 1 89 ? -5.595 10.397 -3.640 1.00 92.12 89 GLU A CA 1
ATOM 710 C C . GLU A 1 89 ? -4.218 10.237 -4.293 1.00 92.12 89 GLU A C 1
ATOM 712 O O . GLU A 1 89 ? -3.977 10.771 -5.376 1.00 92.12 89 GLU A O 1
ATOM 717 N N . ARG A 1 90 ? -3.348 9.411 -3.700 1.00 91.31 90 ARG A N 1
ATOM 718 C CA . ARG A 1 90 ? -2.027 9.114 -4.264 1.00 91.31 90 ARG A CA 1
ATOM 719 C C . ARG A 1 90 ? -2.116 8.361 -5.594 1.00 91.31 90 ARG A C 1
ATOM 721 O O . ARG A 1 90 ? -1.452 8.743 -6.555 1.00 91.31 90 ARG A O 1
ATOM 728 N N . LEU A 1 91 ? -2.982 7.351 -5.688 1.00 91.31 91 LEU A N 1
ATOM 729 C CA . LEU A 1 91 ? -3.236 6.628 -6.942 1.00 91.31 91 LEU A CA 1
ATOM 730 C C . LEU A 1 91 ? -3.777 7.551 -8.048 1.00 91.31 91 LEU A C 1
ATOM 732 O O . LEU A 1 91 ? -3.364 7.438 -9.204 1.00 91.31 91 LEU A O 1
ATOM 736 N N . GLN A 1 92 ? -4.666 8.484 -7.699 1.00 91.00 92 GLN A N 1
ATOM 737 C CA . GLN A 1 92 ? -5.192 9.484 -8.630 1.00 91.00 92 GLN A CA 1
ATOM 738 C C . GLN A 1 92 ? -4.103 10.453 -9.094 1.00 91.00 92 GLN A C 1
ATOM 740 O O . GLN A 1 92 ? -4.004 10.715 -10.292 1.00 91.00 92 GLN A O 1
ATOM 745 N N . ALA A 1 93 ? -3.250 10.932 -8.183 1.00 88.12 93 ALA A N 1
ATOM 746 C CA . ALA A 1 93 ? -2.123 11.796 -8.526 1.00 88.12 93 ALA A CA 1
ATOM 747 C C . ALA A 1 93 ? -1.148 11.103 -9.493 1.00 88.12 93 ALA A C 1
ATOM 749 O O . ALA A 1 93 ? -0.706 11.708 -10.468 1.00 88.12 93 ALA A O 1
ATOM 750 N N . TRP A 1 94 ? -0.862 9.814 -9.295 1.00 88.44 94 TRP A N 1
ATOM 751 C CA . TRP A 1 94 ? -0.021 9.048 -10.222 1.00 88.44 94 TRP A CA 1
ATOM 752 C C . TRP A 1 94 ? -0.629 8.935 -11.623 1.00 88.44 94 TRP A C 1
ATOM 754 O O . TRP A 1 94 ? 0.088 9.071 -12.614 1.00 88.44 94 TRP A O 1
ATOM 764 N N . GLN A 1 95 ? -1.947 8.734 -11.723 1.00 84.06 95 GLN A N 1
ATOM 765 C CA . GLN A 1 95 ? -2.632 8.665 -13.017 1.00 84.06 95 GLN A CA 1
ATOM 766 C C . GLN A 1 95 ? -2.745 10.024 -13.716 1.00 84.06 95 GLN A C 1
ATOM 768 O O . GLN A 1 95 ? -2.537 10.104 -14.925 1.00 84.06 95 GLN A O 1
ATOM 773 N N . MET A 1 96 ? -3.102 11.081 -12.984 1.00 82.25 96 MET A N 1
ATOM 774 C CA . MET A 1 96 ? -3.389 12.396 -13.568 1.00 82.25 96 MET A CA 1
ATOM 775 C C . MET A 1 96 ? -2.126 13.217 -13.830 1.00 82.25 96 MET A C 1
ATOM 777 O O . MET A 1 96 ? -2.019 13.870 -14.865 1.00 82.25 96 MET A O 1
ATOM 781 N N . GLU A 1 97 ? -1.162 13.179 -12.913 1.00 76.81 97 GLU A N 1
ATOM 782 C CA . GLU A 1 97 ? 0.014 14.057 -12.937 1.00 76.81 97 GLU A CA 1
ATOM 783 C C . GLU A 1 97 ? 1.266 13.344 -13.469 1.00 76.81 97 GLU A C 1
ATOM 785 O O . GLU A 1 97 ? 2.349 13.924 -13.487 1.00 76.81 97 GLU A O 1
ATOM 790 N N . SER A 1 98 ? 1.138 12.082 -13.911 1.00 71.31 98 SER A N 1
ATOM 791 C CA . SER A 1 98 ? 2.268 11.219 -14.310 1.00 71.31 98 SER A CA 1
ATOM 792 C C . SER A 1 98 ? 3.357 11.122 -13.235 1.00 71.31 98 SER A C 1
ATOM 794 O O . SER A 1 98 ? 4.541 10.947 -13.533 1.00 71.31 98 SER A O 1
ATOM 796 N N . ARG A 1 99 ? 2.963 11.268 -11.969 1.00 73.44 99 ARG A N 1
ATOM 797 C CA . ARG A 1 99 ? 3.875 11.220 -10.833 1.00 73.44 99 ARG A CA 1
ATOM 798 C C . ARG A 1 99 ? 4.286 9.771 -10.596 1.00 73.44 99 ARG A C 1
ATOM 800 O O . ARG A 1 99 ? 3.439 8.883 -10.545 1.00 73.44 99 ARG A O 1
ATOM 807 N N . THR A 1 100 ? 5.584 9.526 -10.479 1.00 75.31 100 THR A N 1
ATOM 808 C CA . THR A 1 100 ? 6.100 8.192 -10.166 1.00 75.31 100 THR A CA 1
ATOM 809 C C . THR A 1 100 ? 6.063 7.951 -8.659 1.00 75.31 100 THR A C 1
ATOM 811 O O . THR A 1 100 ? 6.192 8.916 -7.896 1.00 75.31 100 THR A O 1
ATOM 814 N N . PRO A 1 101 ? 5.954 6.685 -8.219 1.00 80.00 101 PRO A N 1
ATOM 815 C CA . PRO A 1 101 ? 6.305 6.331 -6.853 1.00 80.00 101 PRO A CA 1
ATOM 816 C C . PRO A 1 101 ? 7.712 6.858 -6.544 1.00 80.00 101 PRO A C 1
ATOM 818 O O . PRO A 1 101 ? 8.609 6.769 -7.389 1.00 80.00 101 PRO A O 1
ATOM 821 N N . TYR A 1 102 ? 7.898 7.441 -5.367 1.00 85.44 102 TYR A N 1
ATOM 822 C CA . TYR A 1 102 ? 9.199 7.902 -4.884 1.00 85.44 102 TYR A CA 1
ATOM 823 C C . TYR A 1 102 ? 9.881 6.869 -3.975 1.00 85.44 102 TYR A C 1
ATOM 825 O O . TYR A 1 102 ? 11.056 7.036 -3.646 1.00 85.44 102 TYR A O 1
ATOM 833 N N . LEU A 1 103 ? 9.177 5.799 -3.585 1.00 86.62 103 LEU A N 1
ATOM 834 C CA . LEU A 1 103 ? 9.780 4.656 -2.898 1.00 86.62 103 LEU A CA 1
ATOM 835 C C . LEU A 1 103 ? 10.766 3.911 -3.803 1.00 86.62 103 LEU A C 1
ATOM 837 O O . LEU A 1 103 ? 10.431 3.518 -4.921 1.00 86.62 103 LEU A O 1
ATOM 841 N N . THR A 1 104 ? 11.961 3.623 -3.287 1.00 87.44 104 THR A N 1
ATOM 842 C CA . THR A 1 104 ? 12.858 2.644 -3.916 1.00 87.44 104 THR A CA 1
ATOM 843 C C . THR A 1 104 ? 12.402 1.212 -3.594 1.00 87.44 104 THR A C 1
ATOM 845 O O . THR A 1 104 ? 11.763 0.985 -2.560 1.00 87.44 104 THR A O 1
ATOM 848 N N . PRO A 1 105 ? 12.772 0.201 -4.404 1.00 87.00 105 PRO A N 1
ATOM 849 C CA . PRO A 1 105 ? 12.476 -1.199 -4.085 1.00 87.00 105 PRO A CA 1
ATOM 850 C C . PRO A 1 105 ? 13.004 -1.635 -2.711 1.00 87.00 105 PRO A C 1
ATOM 852 O O . PRO A 1 105 ? 12.308 -2.317 -1.964 1.00 87.00 105 PRO A O 1
ATOM 855 N N . SER A 1 106 ? 14.206 -1.185 -2.336 1.00 86.56 106 SER A N 1
ATOM 856 C CA . SER A 1 106 ? 14.803 -1.480 -1.029 1.00 86.56 106 SER A CA 1
ATOM 857 C C . SER A 1 106 ? 14.021 -0.862 0.132 1.00 86.56 106 SER A C 1
ATOM 859 O O . SER A 1 106 ? 13.815 -1.521 1.154 1.00 86.56 106 SER A O 1
ATOM 861 N N . GLN A 1 107 ? 13.533 0.373 -0.020 1.00 88.06 107 GLN A N 1
ATOM 862 C CA . GLN A 1 107 ? 12.663 1.006 0.972 1.00 88.06 107 GLN A CA 1
ATOM 863 C C . GLN A 1 107 ? 11.323 0.277 1.066 1.00 88.06 107 GLN A C 1
ATOM 865 O O . GLN A 1 107 ? 10.874 -0.020 2.172 1.00 88.06 107 GLN A O 1
ATOM 870 N N . PHE A 1 108 ? 10.720 -0.079 -0.072 1.00 89.38 108 PHE A N 1
ATOM 871 C CA . PHE A 1 108 ? 9.477 -0.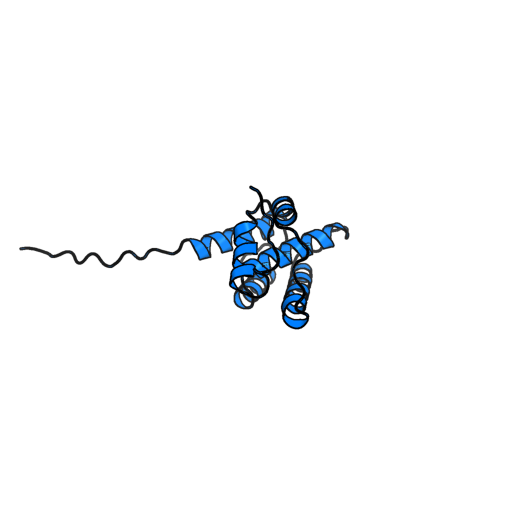848 -0.096 1.00 89.38 108 PHE A CA 1
ATOM 872 C C . PHE A 1 108 ? 9.632 -2.170 0.655 1.00 89.38 108 PHE A C 1
ATOM 874 O O . PHE A 1 108 ? 8.819 -2.471 1.526 1.00 89.38 108 PHE A O 1
ATOM 881 N N . GLN A 1 109 ? 10.688 -2.935 0.373 1.00 90.88 109 GLN A N 1
ATOM 882 C CA . GLN A 1 109 ? 10.954 -4.197 1.061 1.00 90.88 109 GLN A CA 1
ATOM 883 C C . GLN A 1 109 ? 11.209 -3.986 2.558 1.00 90.88 109 GLN A C 1
ATOM 885 O O . GLN A 1 109 ? 10.704 -4.752 3.374 1.00 90.88 109 GLN A O 1
ATOM 890 N N . SER A 1 110 ? 11.935 -2.931 2.936 1.00 87.94 110 SER A N 1
ATOM 891 C CA . SER A 1 110 ? 12.218 -2.626 4.347 1.00 87.94 110 SER A CA 1
ATOM 892 C C . SER A 1 110 ? 10.959 -2.250 5.133 1.00 87.94 110 SER A C 1
ATOM 894 O O . SER A 1 110 ? 10.842 -2.597 6.305 1.00 87.94 110 SER A O 1
ATOM 896 N N . ILE A 1 111 ? 10.009 -1.557 4.497 1.00 87.00 111 ILE A N 1
ATOM 897 C CA . ILE A 1 111 ? 8.725 -1.187 5.108 1.00 87.00 111 ILE A CA 1
ATOM 898 C C . ILE A 1 111 ? 7.804 -2.407 5.140 1.00 87.00 111 ILE A C 1
ATOM 900 O O . ILE A 1 111 ? 7.238 -2.760 6.165 1.00 87.00 111 ILE A O 1
ATOM 904 N N . THR A 1 112 ? 7.614 -3.068 4.010 1.00 88.75 112 THR A N 1
ATOM 905 C CA . THR A 1 112 ? 6.530 -4.044 3.855 1.00 88.75 112 THR A CA 1
ATOM 906 C C . THR A 1 112 ? 6.920 -5.473 4.216 1.00 88.75 112 THR A C 1
ATOM 908 O O . THR A 1 112 ? 6.035 -6.295 4.436 1.00 88.75 112 THR A O 1
ATOM 911 N N . GLY A 1 113 ? 8.217 -5.796 4.234 1.00 87.06 113 GLY A N 1
ATOM 912 C CA . GLY A 1 113 ? 8.718 -7.172 4.302 1.00 87.06 113 GLY A CA 1
ATOM 913 C C . GLY A 1 113 ? 8.435 -7.999 3.040 1.00 87.06 113 GLY A C 1
ATOM 914 O O . GLY A 1 113 ? 8.741 -9.191 3.005 1.00 87.06 113 GLY A O 1
ATOM 915 N N . LEU A 1 114 ? 7.847 -7.392 2.006 1.00 87.19 114 LEU A N 1
ATOM 916 C CA . LEU A 1 114 ? 7.454 -8.057 0.772 1.00 87.19 114 LEU A CA 1
ATOM 917 C C . LEU A 1 114 ? 8.525 -7.897 -0.308 1.00 87.19 114 LEU A C 1
ATOM 919 O O . LEU A 1 114 ? 9.201 -6.874 -0.389 1.00 87.19 114 LEU A O 1
ATOM 923 N N . ASP A 1 115 ? 8.630 -8.893 -1.189 1.00 85.62 115 ASP A N 1
ATOM 924 C CA . ASP A 1 115 ? 9.482 -8.801 -2.376 1.00 85.62 115 ASP A CA 1
ATOM 925 C C . ASP A 1 115 ? 9.010 -7.647 -3.276 1.00 85.62 115 ASP A C 1
ATOM 927 O O . ASP A 1 115 ? 7.867 -7.651 -3.752 1.00 85.62 115 ASP A O 1
ATOM 931 N N . ALA A 1 116 ? 9.885 -6.660 -3.472 1.00 84.06 116 ALA A N 1
ATOM 932 C CA . ALA A 1 116 ? 9.627 -5.463 -4.257 1.00 84.06 116 ALA A CA 1
ATOM 933 C C . ALA A 1 116 ? 9.602 -5.742 -5.764 1.00 84.06 116 ALA A C 1
ATOM 935 O O . ALA A 1 116 ? 8.912 -5.032 -6.498 1.00 84.06 116 ALA A O 1
ATOM 936 N N . LEU A 1 117 ? 10.297 -6.783 -6.241 1.00 83.25 117 LEU A N 1
ATOM 937 C CA . LEU A 1 117 ? 10.353 -7.085 -7.671 1.00 83.25 117 LEU A CA 1
ATOM 938 C C . LEU A 1 117 ? 8.957 -7.330 -8.238 1.00 83.25 117 LEU A C 1
ATOM 940 O O . LEU A 1 117 ? 8.665 -6.860 -9.330 1.00 83.25 117 LEU A O 1
ATOM 944 N N . LEU A 1 118 ? 8.062 -7.981 -7.491 1.00 80.38 118 LEU A N 1
ATOM 945 C CA . LEU A 1 118 ? 6.706 -8.274 -7.968 1.00 80.38 118 LEU A CA 1
ATOM 946 C C . LEU A 1 118 ? 5.859 -7.003 -8.156 1.00 80.38 118 LEU A C 1
ATOM 948 O O . LEU A 1 118 ? 5.086 -6.923 -9.104 1.00 80.38 118 LEU A O 1
ATOM 952 N N . SER A 1 119 ? 6.028 -5.991 -7.302 1.00 81.81 119 SER A N 1
ATOM 953 C CA . SER A 1 119 ? 5.270 -4.735 -7.403 1.00 81.81 119 SER A CA 1
ATOM 954 C C . SER A 1 119 ? 5.886 -3.791 -8.446 1.00 81.81 119 SER A C 1
ATOM 956 O O . SER A 1 119 ? 5.172 -3.215 -9.264 1.00 81.81 119 SER A O 1
ATOM 958 N N . PHE A 1 120 ? 7.216 -3.667 -8.485 1.00 80.62 120 PHE A N 1
ATOM 959 C CA . PHE A 1 120 ? 7.893 -2.766 -9.426 1.00 80.62 120 PHE A CA 1
ATOM 960 C C . PHE A 1 120 ? 7.964 -3.324 -10.858 1.00 80.62 120 PHE A C 1
ATOM 962 O O . PHE A 1 120 ? 7.854 -2.555 -11.811 1.00 80.62 120 PHE A O 1
ATOM 969 N N . SER A 1 121 ? 8.082 -4.644 -11.048 1.00 76.31 121 SER A N 1
ATOM 970 C CA . SER A 1 121 ? 8.062 -5.249 -12.394 1.00 76.31 121 SER A CA 1
ATOM 971 C C . SER A 1 121 ? 6.709 -5.085 -13.088 1.00 76.31 121 SER A C 1
ATOM 973 O O . SER A 1 121 ? 6.673 -4.801 -14.285 1.00 76.31 121 SER A O 1
ATOM 975 N N . CYS A 1 122 ? 5.599 -5.172 -12.346 1.00 70.19 122 CYS A N 1
ATOM 976 C CA . CYS A 1 122 ? 4.269 -4.883 -12.881 1.00 70.19 122 CYS A CA 1
ATOM 977 C C . CYS A 1 122 ? 4.150 -3.430 -13.357 1.00 70.19 122 CYS A C 1
ATOM 979 O O . CYS A 1 122 ? 3.649 -3.202 -14.454 1.00 70.19 122 CYS A O 1
ATOM 981 N N . LEU A 1 123 ? 4.686 -2.460 -12.608 1.00 69.56 123 LEU A N 1
ATOM 982 C CA . LEU A 1 123 ? 4.694 -1.061 -13.051 1.00 69.56 123 LEU A CA 1
ATOM 983 C C . LEU A 1 123 ? 5.500 -0.843 -14.338 1.00 69.56 123 LEU A C 1
ATOM 985 O O . LEU A 1 123 ? 5.078 -0.086 -15.211 1.00 69.56 123 LEU A O 1
ATOM 989 N N . LEU A 1 124 ? 6.653 -1.505 -14.469 1.00 64.94 124 LEU A N 1
ATOM 990 C CA . LEU A 1 124 ? 7.492 -1.416 -15.670 1.00 64.94 124 LEU A CA 1
ATOM 991 C C . LEU A 1 124 ? 6.827 -2.077 -16.886 1.00 64.94 124 LEU A C 1
ATOM 993 O O . LEU A 1 124 ? 6.987 -1.599 -18.009 1.00 64.94 124 LEU A O 1
ATOM 997 N N . SER A 1 125 ? 6.049 -3.141 -16.667 1.00 58.53 125 SER A N 1
ATOM 998 C CA . SER A 1 125 ? 5.248 -3.784 -17.713 1.00 58.53 125 SER A CA 1
ATOM 999 C C . SER A 1 125 ? 4.046 -2.936 -18.147 1.00 58.53 125 SER A C 1
ATOM 1001 O O . SER A 1 125 ? 3.614 -3.047 -19.293 1.00 58.53 125 SER A O 1
ATOM 1003 N N . GLU A 1 126 ? 3.496 -2.108 -17.256 1.00 53.03 126 GLU A N 1
ATOM 1004 C CA . GLU A 1 126 ? 2.351 -1.229 -17.536 1.00 53.03 126 GLU A CA 1
ATOM 1005 C C . GLU A 1 126 ? 2.767 0.094 -18.209 1.00 53.03 126 GLU A C 1
ATOM 1007 O O . GLU A 1 126 ? 1.930 0.764 -18.815 1.00 53.03 126 GLU A O 1
ATOM 1012 N N . ASN A 1 127 ? 4.055 0.463 -18.170 1.00 46.88 127 ASN A N 1
ATOM 1013 C CA . ASN A 1 127 ? 4.549 1.719 -18.735 1.00 46.88 127 ASN A CA 1
ATOM 1014 C C . ASN A 1 127 ? 5.910 1.539 -19.451 1.00 46.88 127 ASN A C 1
ATOM 1016 O O . ASN A 1 127 ? 6.968 1.766 -18.860 1.00 46.88 127 ASN A O 1
ATOM 1020 N N . PRO A 1 128 ? 5.936 1.186 -20.753 1.00 42.88 128 PRO A N 1
ATOM 1021 C CA . PRO A 1 128 ? 7.185 0.905 -21.473 1.00 42.88 128 PRO A CA 1
ATOM 1022 C C . PRO A 1 128 ? 8.083 2.138 -21.700 1.00 42.88 128 PRO A C 1
ATOM 1024 O O . PRO A 1 128 ? 9.148 2.017 -22.300 1.00 42.88 128 PRO A O 1
ATOM 1027 N N . ARG A 1 129 ? 7.686 3.337 -21.246 1.00 42.44 129 ARG A N 1
ATOM 1028 C CA . ARG A 1 129 ? 8.464 4.577 -21.424 1.00 42.44 129 ARG A CA 1
ATOM 1029 C C . ARG A 1 129 ? 9.514 4.817 -20.336 1.00 42.44 129 ARG A C 1
ATOM 1031 O O . ARG A 1 129 ? 10.430 5.598 -20.569 1.00 42.44 129 ARG A O 1
ATOM 1038 N N . THR A 1 130 ? 9.431 4.137 -19.193 1.00 48.19 130 THR A N 1
ATOM 1039 C CA . THR A 1 130 ? 10.379 4.297 -18.070 1.00 48.19 130 THR A CA 1
ATOM 1040 C C . THR A 1 130 ? 11.498 3.252 -18.054 1.00 48.19 130 THR A C 1
ATOM 1042 O O . THR A 1 130 ? 12.526 3.473 -17.420 1.00 48.19 130 THR A O 1
ATOM 1045 N N . ALA A 1 131 ? 11.367 2.157 -18.811 1.00 43.94 131 ALA A N 1
ATOM 1046 C CA . ALA A 1 131 ? 12.390 1.107 -18.898 1.00 43.94 131 ALA A CA 1
ATOM 1047 C C . ALA A 1 131 ? 13.724 1.578 -19.521 1.00 43.94 131 ALA A C 1
ATOM 1049 O O . ALA A 1 131 ? 14.736 0.898 -19.397 1.00 43.94 131 ALA A O 1
ATOM 1050 N N . ALA A 1 132 ? 13.752 2.750 -20.165 1.00 42.34 132 ALA A N 1
ATOM 1051 C CA . ALA A 1 132 ? 14.942 3.286 -20.824 1.00 42.34 132 ALA A CA 1
ATOM 1052 C C . ALA A 1 132 ? 15.877 4.113 -19.913 1.00 42.34 132 ALA A C 1
ATOM 1054 O O . ALA A 1 132 ? 16.906 4.573 -20.401 1.00 42.34 132 ALA A O 1
ATOM 1055 N N . GLN A 1 133 ? 15.556 4.333 -18.627 1.00 44.72 133 GLN A N 1
ATOM 1056 C CA . GLN A 1 133 ? 16.381 5.185 -17.743 1.00 44.72 133 GLN A CA 1
ATOM 1057 C C . GLN A 1 133 ? 16.946 4.516 -16.483 1.00 44.72 133 GLN A C 1
ATOM 1059 O O . GLN A 1 133 ? 17.737 5.142 -15.783 1.00 44.72 133 GLN A O 1
ATOM 1064 N N . SER A 1 134 ? 16.645 3.249 -16.204 1.00 45.16 134 SER A N 1
ATOM 1065 C CA . SER A 1 134 ? 17.224 2.539 -15.051 1.00 45.16 134 SER A CA 1
ATOM 1066 C C . SER A 1 134 ? 18.222 1.480 -15.502 1.00 45.16 134 SER A C 1
ATOM 1068 O O . SER A 1 134 ? 18.035 0.285 -15.296 1.00 45.16 134 SER A O 1
ATOM 1070 N N . GLY A 1 135 ? 19.291 1.941 -16.147 1.00 44.53 135 GLY A N 1
ATOM 1071 C CA . GLY A 1 135 ? 20.513 1.165 -16.316 1.00 44.53 135 GLY A CA 1
ATOM 1072 C C . GLY A 1 135 ? 21.374 1.264 -15.063 1.00 44.53 135 GLY A C 1
ATOM 1073 O O . GLY A 1 135 ? 22.377 1.954 -15.105 1.00 44.53 135 GLY A O 1
ATOM 1074 N N . ASP A 1 136 ? 20.957 0.638 -13.962 1.00 44.09 136 ASP A N 1
ATOM 1075 C CA . ASP A 1 136 ? 21.864 0.153 -12.911 1.00 44.09 136 ASP A CA 1
ATOM 1076 C C . ASP A 1 136 ? 21.070 -0.683 -11.893 1.00 44.09 136 ASP A C 1
ATOM 1078 O O . ASP A 1 136 ? 20.316 -0.156 -11.077 1.00 44.09 136 ASP A O 1
ATOM 1082 N N . TYR A 1 137 ? 21.211 -2.004 -11.969 1.00 38.16 137 TYR A N 1
ATOM 1083 C CA . TYR A 1 137 ? 20.875 -2.920 -10.880 1.00 38.16 137 TYR A CA 1
ATOM 1084 C C . TYR A 1 137 ? 21.996 -3.958 -10.794 1.00 38.16 137 TYR A C 1
ATOM 1086 O O . TYR A 1 137 ? 22.054 -4.849 -11.647 1.00 38.16 137 TYR A O 1
ATOM 1094 N N . PRO A 1 138 ? 22.878 -3.886 -9.785 1.00 49.66 138 PRO A N 1
ATOM 1095 C CA . PRO A 1 138 ? 23.618 -5.043 -9.331 1.00 49.66 138 PRO A CA 1
ATOM 1096 C C . PRO A 1 138 ? 22.860 -5.740 -8.188 1.00 49.66 138 PRO A C 1
ATOM 1098 O O . PRO A 1 138 ? 22.218 -5.096 -7.361 1.00 49.66 138 PRO A O 1
ATOM 1101 N N . PHE A 1 139 ? 22.947 -7.068 -8.253 1.00 46.41 139 PHE A N 1
ATOM 1102 C CA . PHE A 1 139 ? 22.457 -8.144 -7.383 1.00 46.41 139 PHE A CA 1
ATOM 1103 C C . PHE A 1 139 ? 22.229 -7.838 -5.898 1.00 46.41 139 PHE A C 1
ATOM 1105 O O . PHE A 1 139 ? 23.129 -7.246 -5.261 1.00 46.41 139 PHE A O 1
#

Secondary structure (DSSP, 8-state):
-------PPP----SHHHHHHHHHHHHHHHTTTTTT---TTSHHHHHHHHHHHHS-HHHHHHHHHHHHHHHTTSSSPP-SHHHHHHHHHHHHHHHHH-PPP---HHHHHHHH-S-HHHHHHHHHHH-TTSTTS------

pLDDT: mean 77.7, std 16.74, range [37.12, 94.12]

Sequence (139 aa):
MMLQIQLSPSMTIDPWPLILQQRLRHLVDSYALAGKDPKPTGPFSHRLEHLVNHYSRAMVELAIAETLLEGWQEVPLVRGLPFLSQVQERLQAWQMESRTPYLTPSQFQSITGLDALLSFSCLLSENPRTAAQSGDYPF